Protein AF-A0A7C1MPD6-F1 (afdb_monomer_lite)

Structure (mmCIF, N/CA/C/O backbone):
data_AF-A0A7C1MPD6-F1
#
_entry.id   AF-A0A7C1MPD6-F1
#
loop_
_atom_site.group_PDB
_atom_site.id
_atom_site.type_symbol
_atom_site.label_atom_id
_atom_site.label_alt_id
_atom_site.label_comp_id
_atom_site.label_asym_id
_atom_site.label_entity_id
_atom_site.label_seq_id
_atom_site.pdbx_PDB_ins_code
_atom_site.Cartn_x
_atom_site.Cartn_y
_atom_site.Cartn_z
_atom_site.occupancy
_atom_site.B_iso_or_equiv
_atom_site.auth_seq_id
_atom_site.auth_comp_id
_atom_site.auth_asym_id
_atom_site.auth_atom_id
_atom_site.pdbx_PDB_model_num
ATOM 1 N N . MET A 1 1 ? -42.294 -17.781 8.650 1.00 55.00 1 MET A N 1
ATOM 2 C CA . MET A 1 1 ? -41.315 -16.673 8.63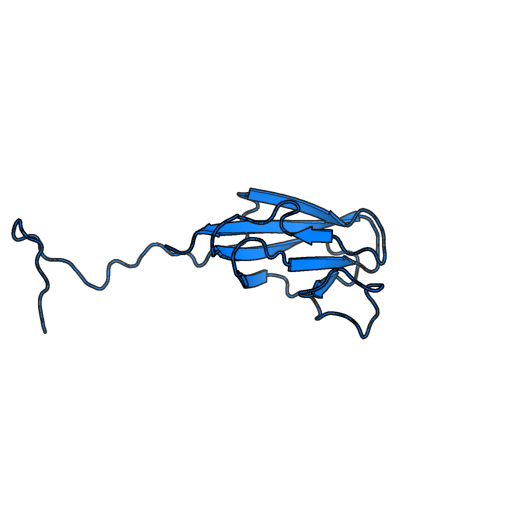8 1.00 55.00 1 MET A CA 1
ATOM 3 C C . MET A 1 1 ? -41.290 -16.077 10.030 1.00 55.00 1 MET A C 1
ATOM 5 O O . MET A 1 1 ? -42.357 -15.758 10.534 1.00 55.00 1 MET A O 1
ATOM 9 N N . MET A 1 2 ? -40.121 -16.010 10.666 1.00 51.09 2 MET A N 1
ATOM 10 C CA . MET A 1 2 ? -39.956 -15.372 11.974 1.00 51.09 2 MET A CA 1
ATOM 11 C C . MET A 1 2 ? -39.935 -13.853 11.767 1.00 51.09 2 MET A C 1
ATOM 13 O O . MET A 1 2 ? -39.135 -13.359 10.978 1.00 51.09 2 MET A O 1
ATOM 17 N N . THR A 1 3 ? -40.849 -13.132 12.410 1.00 66.81 3 THR A N 1
ATOM 18 C CA . THR A 1 3 ? -40.842 -11.665 12.459 1.00 66.81 3 THR A CA 1
ATOM 19 C C . THR A 1 3 ? -40.071 -11.266 13.710 1.00 66.81 3 THR A C 1
ATOM 21 O O . THR A 1 3 ? -40.376 -11.763 14.790 1.00 66.81 3 THR A O 1
ATOM 24 N N . VAL A 1 4 ? -39.041 -10.439 13.554 1.00 69.75 4 VAL A N 1
ATOM 25 C CA . VAL A 1 4 ? -38.284 -9.881 14.679 1.00 69.75 4 VAL A CA 1
ATOM 26 C C . VAL A 1 4 ? -38.852 -8.491 14.947 1.00 69.75 4 VAL A C 1
ATOM 28 O O . VAL A 1 4 ? -39.041 -7.724 14.006 1.00 69.75 4 VAL A O 1
ATOM 31 N N . GLU A 1 5 ? -39.173 -8.182 16.198 1.00 81.31 5 GLU A N 1
ATOM 32 C CA . GLU A 1 5 ? -39.707 -6.884 16.631 1.00 81.31 5 GLU A CA 1
ATOM 33 C C . GLU A 1 5 ? -38.784 -6.302 17.713 1.00 81.31 5 GLU A C 1
ATOM 35 O O . GLU A 1 5 ? -38.173 -7.065 18.467 1.00 81.31 5 GLU A O 1
ATOM 40 N N . ASP A 1 6 ? -38.629 -4.976 17.771 1.00 69.44 6 ASP A N 1
ATOM 41 C CA . ASP A 1 6 ? -37.916 -4.330 18.879 1.00 69.44 6 ASP A CA 1
ATOM 42 C C . ASP A 1 6 ? -38.770 -4.249 20.156 1.00 69.44 6 ASP A C 1
ATOM 44 O O . ASP A 1 6 ? -39.937 -4.644 20.196 1.00 69.44 6 ASP A O 1
ATOM 48 N N . LYS A 1 7 ? -38.175 -3.723 21.233 1.00 58.25 7 LYS A N 1
ATOM 49 C CA . LYS A 1 7 ? -38.826 -3.568 22.545 1.00 58.25 7 LYS A CA 1
ATOM 50 C C . LYS A 1 7 ? -40.053 -2.642 22.538 1.00 58.25 7 LYS A C 1
ATOM 52 O O . LYS A 1 7 ? -40.807 -2.657 23.507 1.00 58.25 7 LYS A O 1
ATOM 57 N N . ASP A 1 8 ? -40.233 -1.847 21.484 1.00 73.44 8 ASP A N 1
ATOM 58 C CA . ASP A 1 8 ? -41.355 -0.925 21.309 1.00 73.44 8 ASP A CA 1
ATOM 59 C C . ASP A 1 8 ? -42.376 -1.472 20.281 1.00 73.44 8 ASP A C 1
ATOM 61 O O . ASP A 1 8 ? -43.352 -0.799 19.944 1.00 73.44 8 ASP A O 1
ATOM 65 N N . GLY A 1 9 ? -42.193 -2.719 19.817 1.00 67.31 9 GLY A N 1
ATOM 66 C CA . GLY A 1 9 ? -43.107 -3.440 18.928 1.00 67.31 9 GLY A CA 1
ATOM 67 C C . GLY A 1 9 ? -42.948 -3.102 17.444 1.00 67.31 9 GLY A C 1
ATOM 68 O O . GLY A 1 9 ? -43.824 -3.431 16.638 1.00 67.31 9 GLY A O 1
ATOM 69 N N . GLN A 1 10 ? -41.863 -2.432 17.045 1.00 76.94 10 GLN A N 1
ATOM 70 C CA . GLN A 1 10 ? -41.607 -2.133 15.640 1.00 76.94 10 GLN A CA 1
ATOM 71 C C . GLN A 1 10 ? -41.012 -3.353 14.932 1.00 76.94 10 GLN A C 1
ATOM 73 O O . GLN A 1 10 ? -40.017 -3.928 15.371 1.00 76.94 10 GLN A O 1
ATOM 78 N N . LYS A 1 11 ? -41.599 -3.736 13.791 1.00 75.38 11 LYS A N 1
ATOM 79 C CA . LYS A 1 11 ? -41.094 -4.839 12.961 1.00 75.38 11 LYS A CA 1
ATOM 80 C C . LYS A 1 11 ? -39.727 -4.497 12.378 1.00 75.38 11 LYS A C 1
ATOM 82 O O . LYS A 1 11 ? -39.616 -3.622 11.521 1.00 75.38 11 LYS A O 1
ATOM 87 N N . ILE A 1 12 ? -38.714 -5.253 12.784 1.00 61.59 12 ILE A N 1
ATOM 88 C CA . ILE A 1 12 ? -37.380 -5.235 12.198 1.00 61.59 12 ILE A CA 1
ATOM 89 C C . ILE A 1 12 ? -37.429 -6.072 10.920 1.00 61.59 12 ILE A C 1
ATOM 91 O O . ILE A 1 12 ? -37.651 -7.284 10.954 1.00 61.59 12 ILE A O 1
ATOM 95 N N . ASN A 1 13 ? -37.235 -5.432 9.768 1.00 67.06 13 ASN A N 1
ATOM 96 C CA . ASN A 1 13 ? -37.053 -6.149 8.512 1.00 67.06 13 ASN A CA 1
ATOM 97 C C . ASN A 1 13 ? -35.586 -6.619 8.447 1.00 67.06 13 ASN A C 1
ATOM 99 O O . ASN A 1 13 ? -34.711 -5.765 8.322 1.00 67.06 13 ASN A O 1
ATOM 103 N N . PRO A 1 14 ? -35.273 -7.930 8.517 1.00 57.50 14 PRO A N 1
ATOM 104 C CA . PRO A 1 14 ? -33.886 -8.413 8.487 1.00 57.50 14 PRO A CA 1
ATOM 105 C C . PRO A 1 14 ? -33.181 -8.126 7.151 1.00 57.50 14 PRO A C 1
ATOM 107 O O . PRO A 1 14 ? -31.977 -8.315 7.037 1.00 57.50 14 PRO A O 1
ATOM 110 N N . ALA A 1 15 ? -33.926 -7.652 6.149 1.00 54.69 15 ALA A N 1
ATOM 111 C CA . ALA A 1 15 ? -33.417 -7.132 4.893 1.00 54.69 15 ALA A CA 1
ATOM 112 C C . ALA A 1 15 ? -33.694 -5.627 4.782 1.00 54.69 15 ALA A C 1
ATOM 114 O O . ALA A 1 15 ? -34.315 -5.161 3.823 1.00 54.69 15 ALA A O 1
ATOM 115 N N . ILE A 1 16 ? -33.210 -4.827 5.734 1.00 51.19 16 ILE A N 1
ATOM 116 C CA . ILE A 1 16 ? -32.716 -3.524 5.295 1.00 51.19 16 ILE A CA 1
ATOM 117 C C . ILE A 1 16 ? -31.586 -3.899 4.337 1.00 51.19 16 ILE A C 1
ATOM 119 O O . ILE A 1 16 ? -30.635 -4.564 4.741 1.00 51.19 16 ILE A O 1
ATOM 123 N N . LYS A 1 17 ? -31.723 -3.565 3.048 1.00 50.25 17 LYS A N 1
ATOM 124 C CA . LYS A 1 17 ? -30.537 -3.358 2.222 1.00 50.25 17 LYS A CA 1
ATOM 125 C C . LYS A 1 17 ? -29.750 -2.326 2.999 1.00 50.25 17 LYS A C 1
ATOM 127 O O . LYS A 1 17 ? -30.060 -1.138 2.913 1.00 50.25 17 LYS A O 1
ATOM 132 N N . GLU A 1 18 ? -28.814 -2.775 3.822 1.00 50.03 18 GLU A N 1
ATOM 133 C CA . GLU A 1 18 ? -27.770 -1.898 4.273 1.00 50.03 18 GLU A CA 1
ATOM 134 C C . GLU A 1 18 ? -27.269 -1.303 2.968 1.00 50.03 18 GLU A C 1
ATOM 136 O O . GLU A 1 18 ? -26.896 -2.026 2.039 1.00 50.03 18 GLU A O 1
ATOM 141 N N . ASN A 1 19 ? -27.355 0.012 2.836 1.00 44.03 19 ASN A N 1
ATOM 142 C CA . ASN A 1 19 ? -26.662 0.711 1.775 1.00 44.03 19 ASN A CA 1
ATOM 143 C C . ASN A 1 19 ? -25.149 0.623 2.055 1.00 44.03 19 ASN A C 1
ATOM 145 O O . ASN A 1 19 ? -24.436 1.610 1.940 1.00 44.03 19 ASN A O 1
ATOM 149 N N . GLN A 1 20 ? -24.661 -0.560 2.444 1.00 48.62 20 GLN A N 1
ATOM 150 C CA . GLN A 1 20 ? -23.325 -1.041 2.216 1.00 48.62 20 GLN A CA 1
ATOM 151 C C . GLN A 1 20 ? -23.229 -1.217 0.708 1.00 48.62 20 GLN A C 1
ATOM 153 O O . GLN A 1 20 ? -23.199 -2.313 0.156 1.00 48.62 20 GLN A O 1
ATOM 158 N N . ILE A 1 21 ? -23.179 -0.076 0.020 1.00 46.28 21 ILE A N 1
ATOM 159 C CA . ILE A 1 21 ? -22.210 0.066 -1.046 1.00 46.28 21 ILE A CA 1
ATOM 160 C C . ILE A 1 21 ? -20.938 -0.519 -0.416 1.00 46.28 21 ILE A C 1
ATOM 162 O O . ILE A 1 21 ? -20.462 0.075 0.558 1.00 46.28 21 ILE A O 1
ATOM 166 N N . PRO A 1 22 ? -20.473 -1.722 -0.827 1.00 47.12 22 PRO A N 1
ATOM 167 C CA . PRO A 1 22 ? -19.194 -2.211 -0.328 1.00 47.12 22 PRO A CA 1
ATOM 168 C C . PRO A 1 22 ? -18.246 -1.052 -0.561 1.00 47.12 22 PRO A C 1
ATOM 170 O O . PRO A 1 22 ? -18.359 -0.511 -1.665 1.00 47.12 22 PRO A O 1
ATOM 173 N N . PRO A 1 23 ? -17.459 -0.597 0.436 1.00 50.28 23 PRO A N 1
ATOM 174 C CA . PRO A 1 23 ? -16.677 0.622 0.310 1.00 50.28 23 PRO A CA 1
ATOM 175 C C . PRO A 1 23 ? -16.081 0.650 -1.090 1.00 50.28 23 PRO A C 1
ATOM 177 O O . PRO A 1 23 ? -15.301 -0.210 -1.491 1.00 50.28 23 PRO A O 1
ATOM 180 N N . GLN A 1 24 ? -16.643 1.512 -1.928 1.00 50.41 24 GLN A N 1
ATOM 181 C CA . GLN A 1 24 ? -16.057 1.774 -3.221 1.00 50.41 24 GLN A CA 1
ATOM 182 C C . GLN A 1 24 ? -14.964 2.754 -2.871 1.00 50.41 24 GLN A C 1
ATOM 184 O O . GLN A 1 24 ? -15.178 3.568 -1.973 1.00 50.41 24 GLN A O 1
ATOM 189 N N . GLY A 1 25 ? -13.780 2.612 -3.463 1.00 48.59 25 GLY A N 1
ATOM 190 C CA . GLY A 1 25 ? -12.626 3.444 -3.132 1.00 48.59 25 GLY A CA 1
ATOM 191 C C . GLY A 1 25 ? -12.826 4.883 -3.595 1.00 48.59 25 GLY A C 1
ATOM 192 O O . GLY A 1 25 ? -12.053 5.401 -4.386 1.00 48.59 25 GLY A O 1
ATOM 193 N N . SER A 1 26 ? -13.889 5.528 -3.120 1.00 54.84 26 SER A N 1
ATOM 194 C CA . SER A 1 26 ? -13.941 6.953 -2.919 1.00 54.84 26 SER A CA 1
ATOM 195 C C . SER A 1 26 ? -12.688 7.291 -2.131 1.00 54.84 26 SER A C 1
ATOM 197 O O . SER A 1 26 ? -12.419 6.666 -1.105 1.00 54.84 26 SER A O 1
ATOM 199 N N . SER A 1 27 ? -11.939 8.277 -2.600 1.00 58.94 27 SER A N 1
ATOM 200 C CA . SER A 1 27 ? -10.822 8.925 -1.908 1.00 58.94 27 SER A CA 1
ATOM 201 C C . SER A 1 27 ? -11.295 9.691 -0.662 1.00 58.94 27 SER A C 1
ATOM 203 O O . SER A 1 27 ? -10.906 10.827 -0.421 1.00 58.94 27 SER A O 1
ATOM 205 N N . GLY A 1 28 ? -12.217 9.101 0.105 1.00 64.81 28 GLY A N 1
ATOM 206 C CA . GLY A 1 28 ? -12.886 9.738 1.231 1.00 64.81 28 GLY A CA 1
ATOM 207 C C . GLY A 1 28 ? -11.936 10.012 2.389 1.00 64.81 28 GLY A C 1
ATOM 208 O O . GLY A 1 28 ? -12.097 11.038 3.045 1.00 64.81 28 GLY A O 1
ATOM 209 N N . ASP A 1 29 ? -10.939 9.141 2.592 1.00 78.06 29 ASP A N 1
ATOM 210 C CA . ASP A 1 29 ? -9.967 9.285 3.680 1.00 78.06 29 ASP A CA 1
ATOM 211 C C . ASP A 1 29 ? -8.597 9.775 3.199 1.00 78.06 29 ASP A C 1
ATOM 213 O O . ASP A 1 29 ? -7.910 10.464 3.953 1.00 78.06 29 ASP A O 1
ATOM 217 N N . GLY A 1 30 ? -8.195 9.473 1.959 1.00 88.25 30 GLY A N 1
ATOM 218 C CA . GLY A 1 30 ? -6.992 10.074 1.388 1.00 88.25 30 GLY A CA 1
ATOM 219 C C . GLY A 1 30 ? -6.472 9.447 0.099 1.00 88.25 30 GLY A C 1
ATOM 220 O O . GLY A 1 30 ? -7.056 8.520 -0.469 1.00 88.25 30 GLY A O 1
ATOM 221 N N . THR A 1 31 ? -5.324 9.975 -0.319 1.00 92.81 31 THR A N 1
ATOM 222 C CA . THR A 1 31 ? -4.532 9.548 -1.477 1.00 92.81 31 THR A CA 1
ATOM 223 C C . THR A 1 31 ? -3.083 9.393 -1.033 1.00 92.81 31 THR A C 1
ATOM 225 O O . THR A 1 31 ? -2.564 10.251 -0.316 1.00 92.81 31 THR A O 1
ATOM 228 N N . ILE A 1 32 ? -2.422 8.318 -1.459 1.00 95.12 32 ILE A N 1
ATOM 229 C CA . ILE A 1 32 ? -0.985 8.112 -1.271 1.00 95.12 32 ILE A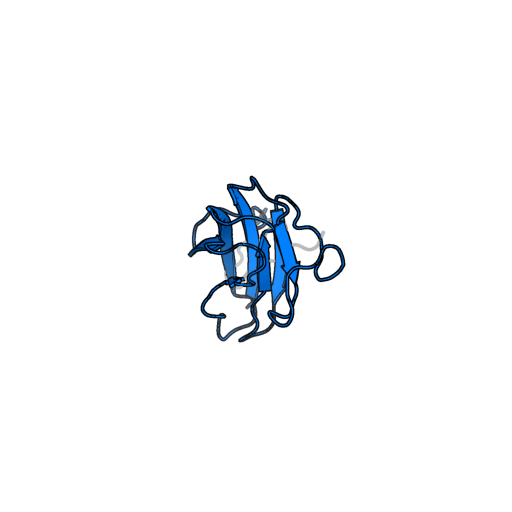 CA 1
ATOM 230 C C . ILE A 1 32 ? -0.298 8.196 -2.630 1.00 95.12 32 ILE A C 1
ATOM 232 O O . ILE A 1 32 ? -0.522 7.353 -3.500 1.00 95.12 32 ILE A O 1
ATOM 236 N N . ALA A 1 33 ? 0.562 9.203 -2.775 1.00 96.00 33 ALA A N 1
ATOM 237 C CA . ALA A 1 33 ? 1.398 9.376 -3.952 1.00 96.00 33 ALA A CA 1
ATOM 238 C C . ALA A 1 33 ? 2.621 8.455 -3.889 1.00 96.00 33 ALA A C 1
ATOM 240 O O . ALA A 1 33 ? 3.421 8.507 -2.946 1.00 96.00 33 ALA A O 1
ATOM 241 N N . LEU A 1 34 ? 2.804 7.641 -4.924 1.00 94.69 34 LEU A N 1
ATOM 242 C CA . LEU A 1 34 ? 3.957 6.766 -5.110 1.00 94.69 34 LEU A CA 1
ATOM 243 C C . LEU A 1 34 ? 5.075 7.583 -5.778 1.00 94.69 34 LEU A C 1
ATOM 245 O O . LEU A 1 34 ? 5.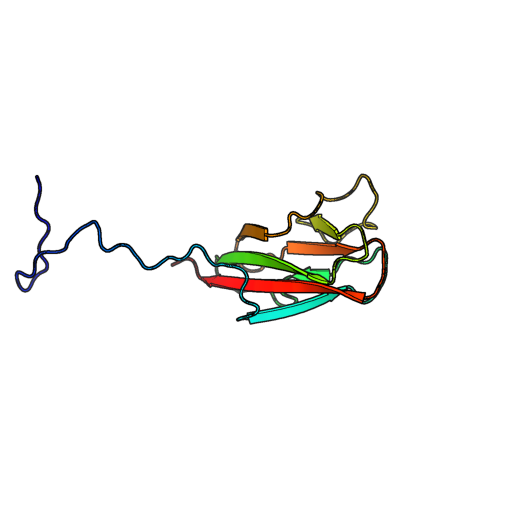358 7.475 -6.971 1.00 94.69 34 LEU A O 1
ATOM 249 N N . VAL A 1 35 ? 5.672 8.488 -4.997 1.00 95.69 35 VAL A N 1
ATOM 250 C CA . VAL A 1 35 ? 6.561 9.554 -5.505 1.00 95.69 35 VAL A CA 1
ATOM 251 C C . VAL A 1 35 ? 7.903 9.064 -6.054 1.00 95.69 35 VAL A C 1
ATOM 253 O O . VAL A 1 35 ? 8.582 9.809 -6.758 1.00 95.69 35 VAL A O 1
ATOM 256 N N . SER A 1 36 ? 8.294 7.832 -5.743 1.00 93.31 36 SER A N 1
ATOM 257 C CA . SER A 1 36 ? 9.535 7.213 -6.192 1.00 93.31 36 SER A CA 1
ATOM 258 C C . SER A 1 36 ? 9.244 5.836 -6.770 1.00 93.31 36 SER A C 1
ATOM 260 O O . SER A 1 36 ? 8.579 5.016 -6.134 1.00 93.31 36 SER A O 1
ATOM 262 N N . ALA A 1 37 ? 9.818 5.568 -7.944 1.00 91.44 37 ALA A N 1
ATOM 263 C CA . ALA A 1 37 ? 9.836 4.230 -8.513 1.00 91.44 37 ALA A CA 1
ATOM 264 C C . ALA A 1 37 ? 10.488 3.242 -7.536 1.00 91.44 37 ALA A C 1
ATOM 266 O O . ALA A 1 37 ? 11.409 3.589 -6.789 1.00 91.44 37 ALA A O 1
ATOM 267 N N . ASP A 1 38 ? 9.993 2.013 -7.546 1.00 88.50 38 ASP A N 1
ATOM 268 C CA . ASP A 1 38 ? 10.500 0.892 -6.766 1.00 88.50 38 ASP A CA 1
ATOM 269 C C . ASP A 1 38 ? 10.598 1.182 -5.253 1.00 88.50 38 ASP A C 1
ATOM 271 O O . ASP A 1 38 ? 11.437 0.627 -4.539 1.00 88.50 38 ASP A O 1
ATOM 275 N N . THR A 1 39 ? 9.716 2.044 -4.745 1.00 91.44 39 THR A N 1
ATOM 276 C CA . THR A 1 39 ? 9.588 2.366 -3.319 1.00 91.44 39 THR A CA 1
ATOM 277 C C . THR A 1 39 ? 8.219 1.927 -2.808 1.00 91.44 39 THR A C 1
ATOM 279 O O . THR A 1 39 ? 7.218 2.078 -3.506 1.00 91.44 39 THR A O 1
ATOM 282 N N . TRP A 1 40 ? 8.174 1.372 -1.593 1.00 92.31 40 TRP A N 1
ATOM 283 C CA . TRP A 1 40 ? 6.927 0.988 -0.931 1.00 92.31 40 TRP A CA 1
ATOM 284 C C . TRP A 1 40 ? 6.424 2.084 0.001 1.00 92.31 40 TRP A C 1
ATOM 286 O O . TRP A 1 40 ? 7.184 2.647 0.789 1.00 92.31 40 TRP A O 1
ATOM 296 N N . TYR A 1 41 ? 5.119 2.309 -0.040 1.00 94.12 41 TYR A N 1
ATOM 297 C CA . TYR A 1 41 ? 4.405 3.303 0.744 1.00 94.12 41 TYR A CA 1
ATOM 298 C C . TYR A 1 41 ? 3.308 2.620 1.544 1.00 94.12 41 TYR A C 1
ATOM 300 O O . TYR A 1 41 ? 2.584 1.780 1.011 1.00 94.12 41 TYR A O 1
ATOM 308 N N . ALA A 1 42 ? 3.201 2.970 2.821 1.00 94.88 42 ALA A N 1
ATOM 309 C CA . ALA A 1 42 ? 2.118 2.515 3.678 1.00 94.88 42 ALA A CA 1
ATOM 310 C C . ALA A 1 42 ? 0.794 3.172 3.255 1.00 94.88 42 ALA A C 1
ATOM 312 O O . ALA A 1 42 ? 0.755 4.366 2.965 1.00 94.88 42 ALA A O 1
ATOM 313 N N . VAL A 1 43 ? -0.280 2.387 3.234 1.00 94.12 43 VAL A N 1
ATOM 314 C CA . VAL A 1 43 ? -1.636 2.796 2.870 1.00 94.12 43 VAL A CA 1
ATOM 315 C C . VAL A 1 43 ? -2.610 2.214 3.905 1.00 94.12 43 VAL A C 1
ATOM 317 O O . VAL A 1 43 ? -2.870 1.005 3.883 1.00 94.12 43 VAL A O 1
ATOM 320 N N . PRO A 1 44 ? -3.148 3.046 4.819 1.00 92.31 44 PRO A N 1
ATOM 321 C CA . PRO A 1 44 ? -2.788 4.455 5.044 1.00 92.31 44 PRO A CA 1
ATOM 322 C C . PRO A 1 44 ? -1.360 4.635 5.594 1.00 92.31 44 PRO A C 1
ATOM 324 O O . PRO A 1 44 ? -0.760 3.697 6.131 1.00 92.31 44 PRO A O 1
ATOM 327 N N . ASP A 1 45 ? -0.842 5.862 5.512 1.00 91.19 45 ASP A N 1
ATOM 328 C CA . ASP A 1 45 ? 0.455 6.263 6.081 1.00 91.19 45 ASP A CA 1
ATOM 329 C C . ASP A 1 45 ? 0.466 6.239 7.624 1.00 91.19 45 ASP A C 1
ATOM 331 O O . ASP A 1 45 ? 1.512 6.038 8.247 1.00 91.19 45 ASP A O 1
ATOM 335 N N . SER A 1 46 ? -0.713 6.349 8.239 1.00 90.12 46 SER A N 1
ATOM 336 C CA . SER A 1 46 ? -0.969 6.088 9.653 1.00 90.12 46 SER A CA 1
ATOM 337 C C . SER A 1 46 ? -2.074 5.044 9.817 1.00 90.12 46 SER A C 1
ATOM 339 O O . SER A 1 46 ? -3.230 5.273 9.460 1.00 90.12 46 SER A O 1
ATOM 341 N N . ALA A 1 47 ? -1.717 3.877 10.357 1.00 89.81 47 ALA A N 1
ATOM 342 C CA . ALA A 1 47 ? -2.652 2.774 10.543 1.00 89.81 47 ALA A CA 1
ATOM 343 C C . ALA A 1 47 ? -3.706 3.082 11.630 1.00 89.81 47 ALA A C 1
ATOM 345 O O . ALA A 1 47 ? -3.335 3.525 12.721 1.00 89.81 47 ALA A O 1
ATOM 346 N N . PRO A 1 48 ? -4.996 2.775 11.393 1.00 89.69 48 PRO A N 1
ATOM 347 C CA . PRO A 1 48 ? -6.025 2.806 12.426 1.00 89.69 48 PRO A CA 1
ATOM 348 C C . PRO A 1 48 ? -5.653 1.951 13.645 1.00 89.69 48 PRO A C 1
ATOM 350 O O . PRO A 1 48 ? -5.076 0.870 13.516 1.00 89.69 48 PRO A O 1
ATOM 353 N N . THR A 1 49 ? -6.021 2.410 14.844 1.00 93.25 49 THR A N 1
ATOM 354 C CA . THR A 1 49 ? -5.726 1.718 16.116 1.00 93.25 49 THR A CA 1
ATOM 355 C C . THR A 1 49 ? -6.678 0.566 16.433 1.00 93.25 49 THR A C 1
ATOM 357 O O . THR A 1 49 ? -6.542 -0.068 17.473 1.00 93.25 49 THR A O 1
ATOM 360 N N . GLU A 1 50 ? -7.655 0.330 15.565 1.00 86.94 50 GLU A N 1
ATOM 361 C CA . GLU A 1 50 ? -8.736 -0.645 15.700 1.00 86.94 50 GLU A CA 1
ATOM 362 C C . GLU A 1 50 ? -8.777 -1.494 14.431 1.00 86.94 50 GLU A C 1
ATOM 364 O O . GLU A 1 50 ? -8.267 -1.059 13.397 1.00 86.94 50 GLU A O 1
ATOM 369 N N . ASP A 1 51 ? -9.397 -2.670 14.490 1.00 89.75 51 ASP A N 1
ATOM 370 C CA . ASP A 1 51 ? -9.611 -3.495 13.300 1.00 89.75 51 ASP A CA 1
ATOM 371 C C . ASP A 1 51 ? -10.475 -2.744 12.275 1.00 89.75 51 ASP A C 1
ATOM 373 O O . ASP A 1 51 ? -11.405 -2.003 12.617 1.00 89.75 51 ASP A O 1
ATOM 377 N N . TYR A 1 52 ? -10.143 -2.894 10.996 1.00 86.94 52 TYR A N 1
ATOM 378 C CA . TYR A 1 52 ? -10.738 -2.093 9.934 1.00 86.94 52 TYR A CA 1
ATOM 379 C C . TYR A 1 52 ? -10.756 -2.832 8.599 1.00 86.94 52 TYR A C 1
ATOM 381 O O . TYR A 1 52 ? -9.914 -3.678 8.320 1.00 86.94 52 TYR A O 1
ATOM 389 N N . THR A 1 53 ? -11.706 -2.496 7.733 1.00 88.88 53 THR A N 1
ATOM 390 C CA . THR A 1 53 ? -11.644 -2.863 6.316 1.00 88.88 53 THR A CA 1
ATOM 391 C C . THR A 1 53 ? -11.062 -1.689 5.553 1.00 88.88 53 THR A C 1
ATOM 393 O O . THR A 1 53 ? -11.647 -0.608 5.571 1.00 88.88 53 THR A O 1
ATOM 396 N N . ILE A 1 54 ? -9.935 -1.894 4.875 1.00 91.12 54 ILE A N 1
ATOM 397 C CA . ILE A 1 54 ? -9.395 -0.922 3.927 1.00 91.12 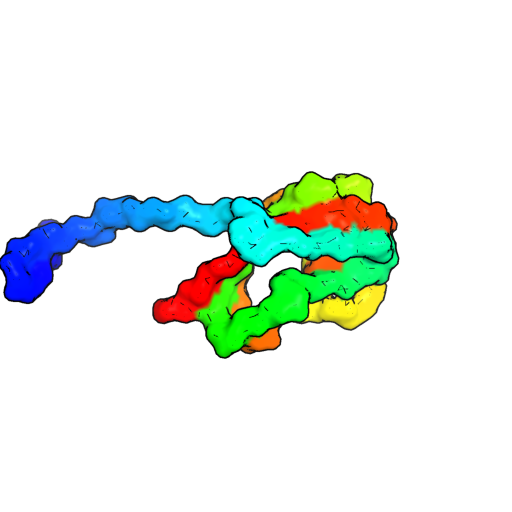54 ILE A CA 1
ATOM 398 C C . ILE A 1 54 ? -9.910 -1.214 2.532 1.00 91.12 54 ILE A C 1
ATOM 400 O O . ILE A 1 54 ? -9.996 -2.373 2.120 1.00 91.12 54 ILE A O 1
ATOM 404 N N . VAL A 1 55 ? -10.193 -0.150 1.796 1.00 90.81 55 VAL A N 1
ATOM 405 C CA . VAL A 1 55 ? -10.430 -0.194 0.366 1.00 90.81 55 VAL A CA 1
ATOM 406 C C . VAL A 1 55 ? -9.483 0.741 -0.343 1.00 90.81 55 VAL A C 1
ATOM 408 O O . VAL A 1 55 ? -9.429 1.921 -0.015 1.00 90.81 55 VAL A O 1
ATOM 411 N N . VAL A 1 56 ? -8.799 0.216 -1.353 1.00 93.00 56 VAL A N 1
ATOM 412 C CA . VAL A 1 56 ? -7.855 0.953 -2.186 1.00 93.00 56 VAL A CA 1
ATOM 413 C C . VAL A 1 56 ? -8.309 0.918 -3.640 1.00 93.00 56 VAL A C 1
ATOM 415 O O . VAL A 1 56 ? -8.839 -0.087 -4.116 1.00 93.00 56 VAL A O 1
ATOM 418 N N . SER A 1 57 ? -8.127 2.020 -4.356 1.00 92.44 57 SER A N 1
ATOM 419 C CA . SER A 1 57 ? -8.361 2.136 -5.794 1.00 92.44 57 SER A CA 1
ATOM 420 C C . SER A 1 57 ? -7.195 2.842 -6.466 1.00 92.44 57 SER A C 1
ATOM 422 O O . SER A 1 57 ? -6.658 3.803 -5.923 1.00 92.44 57 SER A O 1
ATOM 424 N N . LEU A 1 58 ? -6.800 2.360 -7.640 1.00 93.19 58 LEU A N 1
ATOM 425 C CA . LEU A 1 58 ? -5.749 3.004 -8.426 1.00 93.19 58 LEU A CA 1
ATOM 426 C C . LEU A 1 58 ? -6.314 4.279 -9.069 1.00 93.19 58 LEU A C 1
ATOM 428 O O . LEU A 1 58 ? -7.398 4.227 -9.653 1.00 93.19 58 LEU A O 1
ATOM 432 N N . GLU A 1 59 ? -5.611 5.405 -8.948 1.00 89.25 59 GLU A N 1
ATOM 433 C CA . GLU A 1 59 ? -5.992 6.675 -9.582 1.00 89.25 59 GLU A CA 1
ATOM 434 C C . GLU A 1 59 ? -5.142 6.938 -10.818 1.00 89.25 59 GLU A C 1
ATOM 436 O O . GLU A 1 59 ? -5.637 6.813 -11.939 1.00 89.25 59 GLU A O 1
ATOM 441 N N . ASN A 1 60 ? -3.863 7.253 -10.606 1.00 88.31 60 ASN A N 1
ATOM 442 C CA . ASN A 1 60 ? -2.865 7.300 -11.662 1.00 88.31 60 ASN A CA 1
ATOM 443 C C . ASN A 1 60 ? -2.058 5.999 -11.636 1.00 88.31 60 ASN A C 1
ATOM 445 O O . ASN A 1 60 ? -1.579 5.586 -10.579 1.00 88.31 60 ASN A O 1
ATOM 449 N N . ALA A 1 61 ? -1.968 5.326 -12.781 1.00 91.62 61 ALA A N 1
ATOM 450 C CA . ALA A 1 61 ? -1.345 4.009 -12.906 1.00 91.62 61 ALA A CA 1
ATOM 451 C C . ALA A 1 61 ? -0.635 3.871 -14.259 1.00 91.62 61 ALA A C 1
ATOM 453 O O . ALA A 1 61 ? -0.985 3.027 -15.087 1.00 91.62 61 ALA A O 1
ATOM 454 N N . ASP A 1 62 ? 0.351 4.735 -14.481 1.00 94.69 62 ASP A N 1
ATOM 455 C CA . ASP A 1 62 ? 1.263 4.675 -15.622 1.00 94.69 62 ASP A CA 1
ATOM 456 C C . ASP A 1 62 ? 2.252 3.504 -15.479 1.00 94.69 62 ASP A C 1
ATOM 458 O O . ASP A 1 62 ? 2.679 2.905 -16.473 1.00 94.69 62 ASP A O 1
ATOM 462 N N . GLY A 1 63 ? 2.628 3.167 -14.240 1.00 92.81 63 GLY A N 1
ATOM 463 C CA . GLY A 1 63 ? 3.507 2.050 -13.912 1.00 92.81 63 GLY A CA 1
ATOM 464 C C . GLY A 1 63 ? 2.785 0.742 -13.594 1.00 92.81 63 GLY A C 1
ATOM 465 O O . GLY A 1 63 ? 1.563 0.614 -13.602 1.00 92.81 63 GLY A O 1
ATOM 466 N N . THR A 1 64 ? 3.579 -0.283 -13.274 1.00 92.62 64 THR A N 1
ATOM 467 C CA . THR A 1 64 ? 3.060 -1.522 -12.685 1.00 92.62 64 THR A CA 1
ATOM 468 C C . THR A 1 64 ? 2.960 -1.355 -11.175 1.00 92.62 64 THR A C 1
ATOM 470 O O . THR A 1 64 ? 3.965 -1.472 -10.471 1.00 92.62 64 THR A O 1
ATOM 473 N N . ILE A 1 65 ? 1.745 -1.131 -10.678 1.00 93.62 65 ILE A N 1
ATOM 474 C CA . ILE A 1 65 ? 1.478 -1.009 -9.243 1.00 93.62 65 ILE A CA 1
ATOM 475 C C . ILE A 1 65 ? 1.322 -2.398 -8.610 1.00 93.62 65 ILE A C 1
ATOM 477 O O . ILE A 1 65 ? 0.619 -3.275 -9.122 1.00 93.62 65 ILE A O 1
ATOM 481 N N . ARG A 1 66 ? 1.978 -2.607 -7.469 1.00 93.25 66 ARG A N 1
ATOM 482 C CA . ARG A 1 66 ? 1.924 -3.832 -6.660 1.00 93.25 66 ARG A CA 1
ATOM 483 C C . ARG A 1 66 ? 1.522 -3.517 -5.231 1.00 93.25 66 ARG A C 1
ATOM 485 O O . ARG A 1 66 ? 1.742 -2.406 -4.760 1.00 93.25 66 ARG A O 1
ATOM 492 N N . TRP A 1 67 ? 0.982 -4.515 -4.538 1.00 93.25 67 TRP A N 1
ATOM 493 C CA . TRP A 1 67 ? 0.626 -4.435 -3.125 1.00 93.25 67 TRP A CA 1
ATOM 4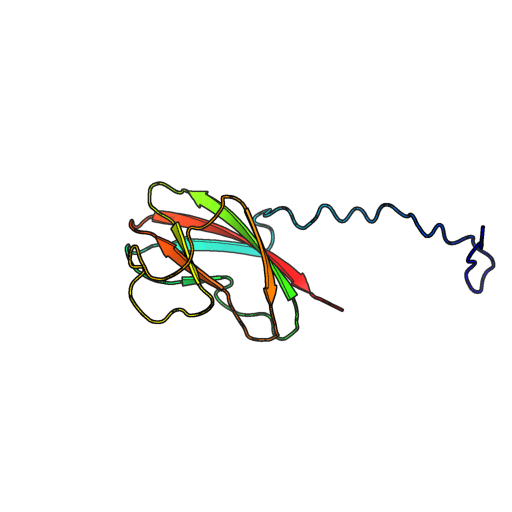94 C C . TRP A 1 67 ? 1.224 -5.584 -2.301 1.00 93.25 67 TRP A C 1
ATOM 496 O O . TRP A 1 67 ? 1.491 -6.673 -2.817 1.00 93.25 67 TRP A O 1
ATOM 506 N N . SER A 1 68 ? 1.438 -5.342 -1.010 1.00 91.00 68 SER A N 1
ATOM 507 C CA . SER A 1 68 ? 2.027 -6.290 -0.059 1.00 91.00 68 SER A CA 1
ATOM 508 C C . SER A 1 68 ? 1.554 -6.004 1.370 1.00 91.00 68 SER A C 1
ATOM 510 O O . SER A 1 68 ? 1.095 -4.907 1.674 1.00 91.00 68 SER A O 1
ATOM 512 N N . PHE A 1 69 ? 1.694 -6.984 2.266 1.00 89.19 69 PHE A N 1
ATOM 513 C CA . PHE A 1 69 ? 1.521 -6.794 3.714 1.00 89.19 69 PHE A CA 1
ATOM 514 C C . PHE A 1 69 ? 2.799 -6.314 4.420 1.00 89.19 69 PHE A C 1
ATOM 516 O O . PHE A 1 69 ? 2.768 -6.027 5.614 1.00 89.19 69 PHE A O 1
ATOM 523 N N . ASP A 1 70 ? 3.915 -6.246 3.697 1.00 83.88 70 ASP A N 1
ATOM 524 C CA . ASP A 1 70 ? 5.209 -5.787 4.197 1.00 83.88 70 ASP A CA 1
ATOM 525 C C . ASP A 1 70 ? 5.808 -4.747 3.241 1.00 83.88 70 ASP A C 1
ATOM 527 O O . ASP A 1 70 ? 5.726 -4.906 2.020 1.00 83.88 70 ASP A O 1
ATOM 531 N N . GLY A 1 71 ? 6.405 -3.699 3.813 1.00 76.06 71 GLY A N 1
ATOM 532 C CA . GLY A 1 71 ? 7.097 -2.621 3.102 1.00 76.06 71 GLY A CA 1
ATOM 533 C C . GLY A 1 71 ? 8.592 -2.884 2.898 1.00 76.06 71 GLY A C 1
ATOM 534 O O . GLY A 1 71 ? 9.309 -2.014 2.404 1.00 76.06 71 GLY A O 1
ATOM 535 N N . GLY A 1 72 ? 9.084 -4.057 3.317 1.00 66.06 72 GLY A N 1
ATOM 536 C CA . GLY A 1 72 ? 10.467 -4.495 3.154 1.00 66.06 72 GLY A CA 1
ATOM 537 C C . GLY A 1 72 ? 10.779 -5.099 1.775 1.00 66.06 72 GLY A C 1
ATOM 538 O O . GLY A 1 72 ? 10.130 -6.039 1.318 1.00 66.06 72 GLY A O 1
ATOM 539 N N . GLY A 1 73 ? 11.851 -4.607 1.143 1.00 61.69 73 GLY A N 1
ATOM 540 C CA . GLY A 1 73 ? 12.384 -5.091 -0.143 1.00 61.69 73 GLY A CA 1
ATOM 541 C C . GLY A 1 73 ? 11.870 -4.283 -1.333 1.00 61.69 73 GLY A C 1
ATOM 542 O O . GLY A 1 73 ? 10.755 -3.803 -1.290 1.00 61.69 73 GLY A O 1
ATOM 543 N N . ALA A 1 74 ? 12.651 -4.097 -2.400 1.00 55.84 74 ALA A N 1
ATOM 544 C CA . ALA A 1 74 ? 12.171 -3.374 -3.587 1.00 55.84 74 ALA A CA 1
ATOM 545 C C . ALA A 1 74 ? 10.888 -4.035 -4.156 1.00 55.84 74 ALA A C 1
ATOM 547 O O . ALA A 1 74 ? 10.775 -5.267 -4.072 1.00 55.84 74 ALA A O 1
ATOM 548 N N . PRO A 1 75 ? 9.929 -3.280 -4.731 1.00 56.91 75 PRO A N 1
ATOM 549 C CA . PRO A 1 75 ? 8.826 -3.809 -5.530 1.00 56.91 75 PRO A CA 1
ATOM 550 C C . PRO A 1 75 ? 9.394 -4.537 -6.751 1.00 56.91 75 PRO A C 1
ATOM 552 O O . PRO A 1 75 ? 9.497 -4.002 -7.846 1.00 56.91 75 PRO A O 1
ATOM 555 N N . SER A 1 76 ? 9.859 -5.770 -6.576 1.00 53.06 76 SER A N 1
ATOM 556 C CA . SER A 1 76 ? 10.360 -6.544 -7.701 1.00 53.06 76 SER A CA 1
ATOM 557 C C . SER A 1 76 ? 9.179 -7.128 -8.469 1.00 53.06 76 SER A C 1
ATOM 559 O O . SER A 1 76 ? 8.097 -7.362 -7.925 1.00 53.06 76 SER A O 1
ATOM 561 N N . VAL A 1 77 ? 9.403 -7.475 -9.736 1.00 51.69 77 VAL A N 1
ATOM 562 C CA . VAL A 1 77 ? 8.439 -8.242 -10.539 1.00 51.69 77 VAL A CA 1
ATOM 563 C C . VAL A 1 77 ? 7.994 -9.568 -9.882 1.00 51.69 77 VAL A C 1
ATOM 565 O O . VAL A 1 77 ? 7.008 -10.166 -10.319 1.00 51.69 77 VAL A O 1
ATOM 568 N N . THR A 1 78 ? 8.681 -10.002 -8.817 1.00 56.00 78 THR A N 1
ATOM 569 C CA . THR A 1 78 ? 8.405 -11.200 -8.016 1.00 56.00 78 THR A CA 1
ATOM 570 C C . THR A 1 78 ? 8.081 -10.920 -6.542 1.00 56.00 78 THR A C 1
ATOM 572 O O . THR A 1 78 ? 7.883 -11.885 -5.809 1.00 56.00 78 THR A O 1
ATOM 575 N N . ASN A 1 79 ? 8.046 -9.661 -6.082 1.00 62.19 79 ASN A N 1
ATOM 576 C CA . ASN A 1 79 ? 7.746 -9.310 -4.691 1.00 62.19 79 ASN A CA 1
ATOM 577 C C . ASN A 1 79 ? 6.483 -8.438 -4.625 1.00 62.19 79 ASN A C 1
ATOM 579 O O . ASN A 1 79 ? 6.386 -7.409 -5.291 1.00 62.19 79 ASN A O 1
ATOM 583 N N . GLY A 1 80 ? 5.496 -8.880 -3.847 1.00 78.94 80 GLY A N 1
ATOM 584 C CA . GLY A 1 80 ? 4.150 -8.307 -3.839 1.00 78.94 80 GLY A CA 1
ATOM 585 C C . GLY A 1 80 ? 3.257 -8.793 -4.987 1.00 78.94 80 GLY A C 1
ATOM 586 O O . GLY A 1 80 ? 3.714 -9.297 -6.018 1.00 78.94 80 GLY A O 1
ATOM 587 N N . ASN A 1 81 ? 1.953 -8.638 -4.792 1.00 88.44 81 ASN A N 1
ATOM 588 C CA . ASN A 1 81 ? 0.915 -9.018 -5.742 1.00 88.44 81 ASN A CA 1
ATOM 589 C C . ASN A 1 81 ? 0.627 -7.856 -6.693 1.00 88.44 81 ASN A C 1
ATOM 591 O O . ASN A 1 81 ? 0.653 -6.702 -6.275 1.00 88.44 81 ASN A O 1
ATOM 595 N N . LEU A 1 82 ? 0.310 -8.140 -7.958 1.00 91.69 82 LEU A N 1
ATOM 596 C CA . LEU A 1 82 ? -0.183 -7.104 -8.869 1.00 91.69 82 LEU A CA 1
ATOM 597 C C . LEU A 1 82 ? -1.436 -6.454 -8.265 1.00 91.69 82 LEU A C 1
ATOM 599 O O . LEU A 1 82 ? -2.348 -7.164 -7.826 1.00 91.69 82 LEU A O 1
ATOM 603 N N . ALA A 1 83 ? -1.463 -5.123 -8.210 1.00 92.75 83 ALA A N 1
ATOM 604 C CA . ALA A 1 83 ? -2.610 -4.401 -7.688 1.00 92.75 83 ALA A CA 1
ATOM 605 C C . ALA A 1 83 ? -3.770 -4.463 -8.688 1.00 92.75 83 ALA A C 1
ATOM 607 O O . ALA A 1 83 ? -3.594 -4.099 -9.852 1.00 92.75 83 ALA A O 1
ATOM 608 N N . PRO A 1 84 ? -4.956 -4.939 -8.274 1.00 92.62 84 PRO A N 1
ATOM 609 C CA . PRO A 1 84 ? -6.160 -4.735 -9.062 1.00 92.62 84 PRO A CA 1
ATOM 610 C C . PRO A 1 84 ? -6.570 -3.256 -9.013 1.00 92.62 84 PRO A C 1
ATOM 612 O O . PRO A 1 84 ? -6.178 -2.528 -8.103 1.00 92.62 84 PRO A O 1
ATOM 615 N N . ASN A 1 85 ? -7.440 -2.833 -9.935 1.00 90.69 85 ASN A N 1
ATOM 616 C CA . ASN A 1 85 ? -7.994 -1.471 -9.925 1.00 90.69 85 ASN A CA 1
ATOM 617 C C . ASN A 1 85 ? -8.730 -1.134 -8.618 1.00 90.69 85 ASN A C 1
ATOM 619 O O . ASN A 1 85 ? -8.820 0.034 -8.258 1.00 90.69 85 ASN A O 1
ATOM 623 N N . HIS A 1 86 ? -9.267 -2.149 -7.932 1.00 89.25 86 HIS A N 1
ATOM 624 C CA . HIS A 1 86 ? -9.946 -2.025 -6.646 1.00 89.25 86 HIS A CA 1
ATOM 625 C C . HIS A 1 86 ? -9.608 -3.225 -5.756 1.00 89.25 86 HIS A C 1
ATOM 627 O O . HIS A 1 86 ? -9.672 -4.372 -6.208 1.00 89.25 86 HIS A O 1
ATOM 633 N N . LEU A 1 87 ? -9.232 -2.957 -4.507 1.00 91.06 87 LEU A N 1
ATOM 634 C CA . LEU A 1 87 ? -8.832 -3.948 -3.511 1.00 91.06 87 LEU A CA 1
ATOM 635 C C . LEU A 1 87 ? -9.524 -3.646 -2.184 1.00 91.06 87 LEU A C 1
ATOM 637 O O . LEU A 1 87 ? -9.446 -2.520 -1.706 1.00 91.06 87 LEU A O 1
ATOM 641 N N . ALA A 1 88 ? -10.140 -4.652 -1.564 1.00 91.00 88 ALA A N 1
ATOM 642 C CA . ALA A 1 88 ? -10.725 -4.549 -0.230 1.00 91.00 88 ALA A CA 1
ATOM 643 C C . ALA A 1 88 ? -10.146 -5.636 0.683 1.00 91.00 88 ALA A C 1
ATOM 645 O O . ALA A 1 88 ? -10.189 -6.817 0.330 1.00 91.00 88 ALA A O 1
ATOM 646 N N . ILE A 1 89 ? -9.595 -5.252 1.837 1.00 90.62 89 ILE A N 1
ATOM 647 C CA . ILE A 1 89 ? -8.938 -6.174 2.774 1.00 90.62 89 ILE A CA 1
ATOM 648 C C . ILE A 1 89 ? -9.336 -5.842 4.210 1.00 90.62 89 ILE A C 1
ATOM 650 O O . ILE A 1 89 ? -9.344 -4.683 4.616 1.00 90.62 89 ILE A O 1
ATOM 654 N N . ASN A 1 90 ? -9.621 -6.878 4.996 1.00 92.00 90 ASN A N 1
ATOM 655 C CA . ASN A 1 90 ? -9.771 -6.755 6.441 1.00 92.00 90 ASN A CA 1
ATOM 656 C C . ASN A 1 90 ? -8.391 -6.760 7.098 1.00 92.00 90 ASN A C 1
ATOM 658 O O . ASN A 1 90 ? -7.609 -7.695 6.920 1.00 92.00 90 ASN A O 1
ATOM 662 N N . MET A 1 91 ? -8.116 -5.711 7.855 1.00 90.06 91 MET A N 1
ATOM 663 C CA . MET A 1 91 ? -6.839 -5.408 8.474 1.00 90.06 91 MET A CA 1
ATOM 664 C C . MET A 1 91 ? -7.002 -5.401 9.990 1.00 90.06 91 MET A C 1
ATOM 666 O O . MET A 1 91 ? -7.970 -4.863 10.526 1.00 90.06 91 MET A O 1
ATOM 670 N N . GLY A 1 92 ? -6.027 -5.985 10.681 1.00 90.50 92 GLY A N 1
ATOM 671 C CA . GLY A 1 92 ? -5.943 -5.850 12.131 1.00 90.50 92 GLY A CA 1
ATOM 672 C C . GLY A 1 92 ? -5.493 -4.447 12.543 1.00 90.50 92 GLY A C 1
ATOM 673 O O . GLY A 1 92 ? -4.804 -3.756 11.784 1.00 90.50 92 GLY A O 1
ATOM 674 N N . ALA A 1 93 ? -5.816 -4.065 13.775 1.00 91.06 93 ALA A N 1
ATOM 675 C CA . ALA A 1 93 ? -5.351 -2.838 14.407 1.00 91.06 93 ALA A CA 1
ATOM 676 C C . ALA A 1 93 ? -3.837 -2.619 14.232 1.00 91.06 93 ALA A C 1
ATOM 678 O O . ALA A 1 93 ? -3.019 -3.530 14.411 1.00 91.06 93 ALA A O 1
ATOM 679 N N . ASN A 1 94 ? -3.448 -1.378 13.936 1.00 93.56 94 ASN A N 1
ATOM 680 C CA . ASN A 1 94 ? -2.064 -0.933 13.745 1.00 93.56 94 ASN A CA 1
ATOM 681 C C . ASN A 1 94 ? -1.308 -1.659 12.613 1.00 93.56 94 ASN A C 1
ATOM 683 O O . ASN A 1 94 ? -0.074 -1.671 12.594 1.00 93.56 94 ASN A O 1
ATOM 687 N N . LYS A 1 95 ? -2.016 -2.300 11.678 1.00 92.25 95 LYS A N 1
ATOM 688 C CA . LYS A 1 95 ? -1.439 -2.847 10.441 1.00 92.25 95 LYS A CA 1
ATOM 689 C C . LYS A 1 95 ? -1.723 -1.908 9.286 1.00 92.25 95 LYS A C 1
ATOM 691 O O . LYS A 1 95 ? -2.724 -1.209 9.316 1.00 92.25 95 LYS A O 1
ATOM 696 N N . THR A 1 96 ? -0.865 -1.908 8.275 1.00 92.75 96 THR A N 1
ATOM 697 C CA . THR A 1 96 ? -1.058 -1.149 7.034 1.00 92.75 96 THR A CA 1
ATOM 698 C C . THR A 1 96 ? -0.820 -2.063 5.841 1.00 9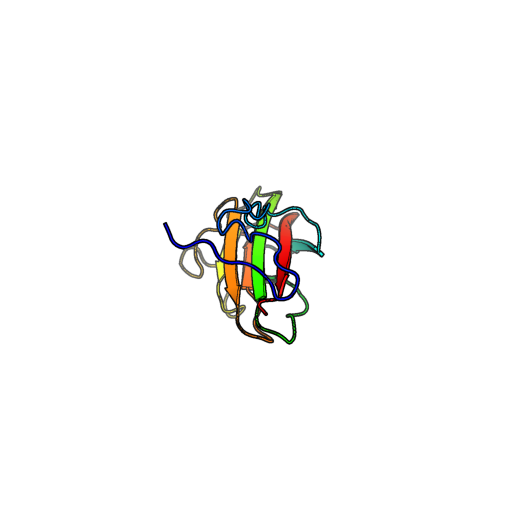2.75 96 THR A C 1
ATOM 700 O O . THR A 1 96 ? -0.168 -3.105 5.975 1.00 92.75 96 THR A O 1
ATOM 703 N N . LEU A 1 97 ? -1.386 -1.700 4.696 1.00 93.62 97 LEU A N 1
ATOM 704 C CA . LEU A 1 97 ? -1.041 -2.307 3.422 1.00 93.62 97 LEU A CA 1
ATOM 705 C C . LEU A 1 97 ? 0.088 -1.490 2.796 1.00 93.62 97 LEU A C 1
ATOM 707 O O . LEU A 1 97 ? 0.186 -0.293 3.034 1.00 93.62 97 LEU A O 1
ATOM 711 N N . TYR A 1 98 ? 0.935 -2.107 1.988 1.00 94.56 98 TYR A N 1
ATOM 712 C CA . TYR A 1 98 ? 1.993 -1.397 1.280 1.00 94.56 98 TYR A CA 1
ATOM 713 C C . TYR A 1 98 ? 1.739 -1.433 -0.215 1.00 94.56 98 TYR A C 1
ATOM 715 O O . TYR A 1 98 ? 1.387 -2.486 -0.743 1.00 94.56 98 TYR A O 1
ATOM 723 N N . PHE A 1 99 ? 1.956 -0.306 -0.892 1.00 94.62 99 PHE A N 1
ATOM 724 C CA . PHE A 1 99 ? 1.920 -0.195 -2.350 1.00 94.62 99 PHE A CA 1
ATOM 725 C C . PHE A 1 99 ? 3.237 0.339 -2.889 1.00 94.62 99 PHE A C 1
ATOM 727 O O . PHE A 1 99 ? 3.863 1.193 -2.269 1.00 94.62 99 PHE A O 1
ATOM 734 N N . GLY A 1 100 ? 3.646 -0.159 -4.048 1.00 93.56 100 GLY A N 1
ATOM 735 C CA . GLY A 1 100 ? 4.795 0.352 -4.782 1.00 93.56 100 GLY A CA 1
ATOM 736 C C . GLY A 1 100 ? 4.518 0.331 -6.276 1.00 93.56 100 GLY A C 1
ATOM 737 O O . GLY A 1 100 ? 3.751 -0.508 -6.751 1.00 93.56 100 GLY A O 1
ATOM 738 N N . SER A 1 101 ? 5.138 1.251 -7.010 1.00 93.81 101 SER A N 1
ATOM 739 C CA . SER A 1 101 ? 5.049 1.320 -8.469 1.00 93.81 101 SER A CA 1
ATOM 740 C C . SER A 1 101 ? 6.428 1.194 -9.105 1.00 93.81 101 SER A C 1
ATOM 742 O O . SER A 1 101 ? 7.430 1.604 -8.525 1.00 93.81 101 SER A O 1
ATOM 744 N N . SER A 1 102 ? 6.475 0.655 -10.322 1.00 92.56 102 SER A N 1
ATOM 745 C CA . SER A 1 102 ? 7.674 0.646 -11.164 1.00 92.56 102 SER A CA 1
ATOM 746 C C . SER A 1 102 ? 8.032 2.025 -11.745 1.00 92.56 102 SER A C 1
ATOM 748 O O . SER A 1 102 ? 9.045 2.152 -12.428 1.00 92.56 102 SER A O 1
ATOM 750 N N . THR A 1 103 ? 7.192 3.045 -11.551 1.00 92.75 103 THR A N 1
ATOM 751 C CA . THR A 1 103 ? 7.467 4.443 -11.918 1.00 92.75 103 THR A CA 1
ATOM 752 C C . THR A 1 103 ? 7.126 5.374 -10.756 1.00 92.75 103 THR A C 1
ATOM 754 O O . THR A 1 103 ? 6.401 5.003 -9.839 1.00 92.75 103 THR A O 1
ATOM 757 N N . ALA A 1 104 ? 7.667 6.588 -10.790 1.00 94.75 104 ALA A N 1
ATOM 758 C CA . ALA A 1 104 ? 7.238 7.664 -9.908 1.00 94.75 104 ALA A CA 1
ATOM 759 C C . ALA A 1 104 ? 5.989 8.355 -10.476 1.00 94.75 104 ALA A C 1
ATOM 761 O O . ALA A 1 104 ? 5.871 8.484 -11.696 1.00 94.75 104 ALA A O 1
ATOM 762 N N . GLY A 1 105 ? 5.127 8.866 -9.595 1.00 92.62 105 GLY A N 1
ATOM 763 C CA . GLY A 1 105 ? 3.971 9.689 -9.972 1.00 92.62 105 GLY A CA 1
ATOM 764 C C . GLY A 1 105 ? 2.666 8.918 -10.168 1.00 92.62 105 GLY A C 1
ATOM 765 O O . GLY A 1 105 ? 1.698 9.506 -10.631 1.00 92.62 105 GLY A O 1
ATOM 766 N N . ASP A 1 106 ? 2.638 7.632 -9.821 1.00 95.88 106 ASP A N 1
ATOM 767 C CA . ASP A 1 106 ? 1.389 6.887 -9.656 1.00 95.88 106 ASP A CA 1
ATOM 768 C C . ASP A 1 106 ? 0.740 7.210 -8.307 1.00 95.88 106 ASP A C 1
ATOM 770 O O . ASP A 1 106 ? 1.427 7.577 -7.351 1.00 95.88 106 ASP A O 1
ATOM 774 N N . ASP A 1 107 ? -0.570 6.998 -8.203 1.00 94.94 107 ASP A N 1
ATOM 775 C CA . ASP A 1 107 ? -1.353 7.350 -7.021 1.00 94.94 107 ASP A CA 1
ATOM 776 C C . ASP A 1 107 ? -2.360 6.253 -6.672 1.00 94.94 107 ASP A C 1
ATOM 778 O O . ASP A 1 107 ? -3.007 5.655 -7.541 1.00 94.94 107 ASP A O 1
ATOM 782 N N . VAL A 1 108 ? -2.530 6.017 -5.370 1.00 94.62 108 VAL A N 1
ATOM 783 C CA . VAL A 1 108 ? -3.580 5.138 -4.847 1.00 94.62 108 VAL A CA 1
ATOM 784 C C . VAL A 1 108 ? -4.497 5.897 -3.898 1.00 94.62 108 VAL A C 1
ATOM 786 O O . VAL A 1 108 ? -4.060 6.514 -2.928 1.00 94.62 108 VAL A O 1
ATOM 789 N N . ASN A 1 109 ? -5.793 5.815 -4.166 1.00 93.25 109 ASN A N 1
ATOM 790 C CA . ASN A 1 109 ? -6.849 6.351 -3.321 1.00 93.25 109 ASN A CA 1
ATOM 791 C C . ASN A 1 109 ? -7.299 5.308 -2.319 1.00 93.25 109 ASN A C 1
ATOM 793 O O . ASN A 1 109 ? -7.404 4.132 -2.666 1.00 93.25 109 ASN A O 1
ATOM 797 N N . TYR A 1 110 ? -7.615 5.726 -1.097 1.00 91.75 110 TYR A N 1
ATOM 798 C CA . TYR A 1 110 ? -8.124 4.804 -0.097 1.00 91.75 110 TYR A CA 1
ATOM 799 C C . TYR A 1 110 ? -9.255 5.379 0.754 1.00 91.75 110 TYR A C 1
ATOM 801 O O . TYR A 1 110 ? -9.436 6.588 0.920 1.00 91.75 110 TYR A O 1
ATOM 809 N N . SER A 1 111 ? -10.010 4.441 1.312 1.00 88.88 111 SER A N 1
ATOM 810 C CA . SER A 1 111 ? -10.941 4.651 2.412 1.00 88.88 111 SER A CA 1
ATOM 811 C C . SER A 1 111 ? -10.828 3.487 3.389 1.00 88.88 111 SER A C 1
ATOM 813 O O . SER A 1 111 ? -10.403 2.392 3.006 1.00 88.88 111 SER A O 1
ATOM 815 N N . TYR A 1 112 ? -11.202 3.690 4.645 1.00 86.50 112 TYR A N 1
ATOM 816 C CA . TYR A 1 112 ? -11.331 2.610 5.605 1.00 86.50 112 TYR A CA 1
ATOM 817 C C . TYR A 1 112 ? -12.599 2.718 6.443 1.00 86.50 112 TYR A C 1
ATOM 819 O O . TYR A 1 112 ? -13.101 3.791 6.761 1.00 86.50 112 TYR A O 1
ATOM 827 N N . ILE A 1 113 ? -13.113 1.556 6.836 1.00 82.31 113 ILE A N 1
ATOM 828 C CA . ILE A 1 113 ? -14.276 1.434 7.710 1.00 82.31 113 ILE A CA 1
ATOM 829 C C . ILE A 1 113 ? -13.845 0.671 8.954 1.00 82.31 113 ILE A C 1
ATOM 831 O O . ILE A 1 113 ? -13.326 -0.441 8.850 1.00 82.31 113 ILE A O 1
ATOM 835 N N . LYS A 1 114 ? -14.073 1.259 10.132 1.00 79.38 114 LYS A N 1
ATOM 836 C CA . LYS A 1 114 ? -13.862 0.570 11.409 1.00 79.38 114 LYS A CA 1
ATOM 837 C C . LYS A 1 114 ? -14.755 -0.670 11.483 1.00 79.38 114 LYS A C 1
ATOM 839 O O . LYS A 1 114 ? -15.954 -0.584 11.222 1.00 79.38 114 LYS A O 1
ATOM 844 N N . GLN A 1 115 ? -14.179 -1.792 11.894 1.00 73.38 115 GLN A N 1
ATOM 845 C CA . GLN A 1 115 ? -14.935 -2.979 12.272 1.00 73.38 115 GLN A CA 1
ATOM 846 C C . GLN A 1 115 ? -15.336 -2.841 13.746 1.00 73.38 115 GLN A C 1
ATOM 848 O O . GLN A 1 115 ? -14.499 -2.533 14.597 1.00 73.38 115 GLN A O 1
ATOM 853 N N . VAL A 1 116 ? -16.634 -2.970 14.028 1.00 62.06 116 VAL A N 1
ATOM 854 C CA . VAL A 1 116 ? -17.229 -2.879 15.374 1.00 62.06 116 VAL A CA 1
ATOM 855 C C . VAL A 1 116 ? -17.824 -4.206 15.803 1.00 62.06 116 VAL A C 1
ATOM 857 O O . VAL A 1 116 ? -18.315 -4.941 14.918 1.00 62.06 116 VAL A O 1
#

Radius of gyration: 18.22 Å; chains: 1; bounding box: 56×27×38 Å

Secondary structure (DSSP, 8-state):
-PPEE-TT--EE-TT-----------SSSEEEEE-STT-EEEESSS--SS-EEEEEEES--SS-EEEES---S---TTSSEEPPSEEEEEE-TT--EEEEESSSSEEEEEEEEE--

Foldseek 3Di:
DDFDADPVGHTDDPPPVPPCPVPDLDLPPHKDFQQAAQFKAWVVNWFAQAKKKKKKAWDFPPFFKFKDQDRPDGPDPPPGHGDDRMDIDTDGGRGTMMMHTNGGGTMMGMDMDGDD

Sequence (116 aa):
MMTVEDKDGQKINPAIKENQIPPQGSSGDGTIALVSADTWYAVPDSAPTEDYTIVVSLENADGTIRWSFDGGGAPSVTNGNLAPNHLAINMGANKTLYFGSSTAGDDVNYSYIKQV

pLDDT: mean 80.6, std 16.21, range [44.03, 96.0]